Protein AF-A0A7G9YY14-F1 (afdb_monomer_lite)

Foldseek 3Di:
DDQDADDPVVLVVVCVVVVVLVVVLVVCCVPPPPPVCPVCSVVSSVVSVQVVLVVVVQPFQQSVLSVVVNCQVHVFV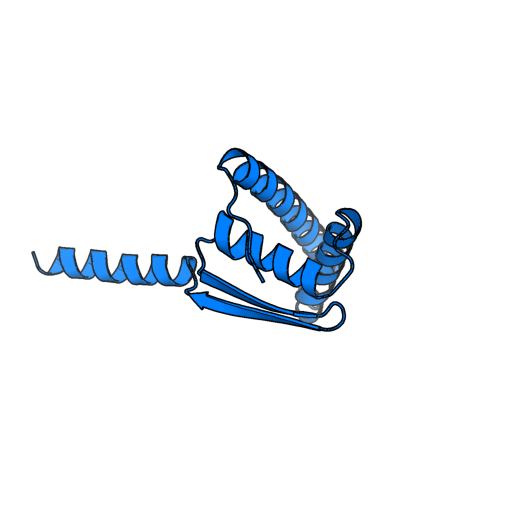WDWDWDDDRHHIDIGTPGTSVVVVVVVVVVVVVVVVVD

Structure (mmCIF, N/CA/C/O backbone):
data_AF-A0A7G9YY14-F1
#
_entry.id   AF-A0A7G9YY14-F1
#
loop_
_atom_site.group_PDB
_atom_site.id
_atom_site.type_symbol
_atom_site.label_atom_id
_atom_site.label_alt_id
_atom_site.label_comp_id
_atom_site.label_asym_id
_atom_site.label_entity_id
_atom_site.label_seq_id
_atom_site.pdbx_PDB_ins_code
_atom_site.Cartn_x
_atom_site.Cartn_y
_atom_site.Cartn_z
_atom_site.occupancy
_atom_site.B_iso_or_equiv
_atom_site.auth_seq_id
_atom_site.auth_comp_id
_atom_site.auth_asym_id
_atom_site.auth_atom_id
_atom_site.pdbx_PDB_model_num
ATOM 1 N N . MET A 1 1 ? -8.347 -11.334 0.592 1.00 85.25 1 MET A N 1
ATOM 2 C CA . MET A 1 1 ? -7.324 -11.805 1.568 1.00 85.25 1 MET A CA 1
ATOM 3 C C . MET A 1 1 ? -7.341 -10.915 2.805 1.00 85.25 1 MET A C 1
ATOM 5 O O . MET A 1 1 ? -7.814 -9.790 2.697 1.00 85.25 1 MET A O 1
ATOM 9 N N . GLU A 1 2 ? -6.884 -11.395 3.967 1.00 88.25 2 GLU A N 1
ATOM 10 C CA . GLU A 1 2 ? -6.891 -10.592 5.201 1.00 88.25 2 GLU A CA 1
ATOM 11 C C . GLU A 1 2 ? -5.729 -9.587 5.219 1.00 88.25 2 GLU A C 1
ATOM 13 O O . GLU A 1 2 ? -4.578 -9.951 4.989 1.00 88.25 2 GLU A O 1
ATOM 18 N N . ILE A 1 3 ? -6.041 -8.314 5.476 1.00 91.88 3 ILE A N 1
ATOM 19 C CA . ILE A 1 3 ? -5.053 -7.233 5.579 1.00 91.88 3 ILE A CA 1
ATOM 20 C C . ILE A 1 3 ? -4.766 -7.008 7.064 1.00 91.88 3 ILE A C 1
ATOM 22 O O . ILE A 1 3 ? -5.707 -6.686 7.804 1.00 91.88 3 ILE A O 1
ATOM 26 N N . PRO A 1 4 ? -3.507 -7.109 7.519 1.00 90.88 4 PRO A N 1
ATOM 27 C CA . PRO A 1 4 ? -3.187 -6.994 8.934 1.00 90.88 4 PRO A CA 1
ATOM 28 C C . PRO A 1 4 ? -3.552 -5.612 9.491 1.00 90.88 4 PRO A C 1
ATOM 30 O O . PRO A 1 4 ? -3.513 -4.589 8.796 1.00 90.88 4 PRO A O 1
ATOM 33 N N . THR A 1 5 ? -3.951 -5.589 10.760 1.00 93.69 5 THR A N 1
ATOM 34 C CA . THR A 1 5 ? -4.065 -4.360 11.553 1.00 93.69 5 THR A CA 1
ATOM 35 C C . THR A 1 5 ? -2.799 -4.239 12.387 1.00 93.69 5 THR A C 1
ATOM 37 O O . THR A 1 5 ? -2.467 -5.173 13.107 1.00 93.69 5 THR A O 1
ATOM 40 N N . LEU A 1 6 ? -2.114 -3.107 12.281 1.00 94.00 6 LEU A N 1
ATOM 41 C CA . LEU A 1 6 ? -0.848 -2.858 12.962 1.00 94.00 6 LEU A CA 1
ATOM 42 C C . LEU A 1 6 ? -1.055 -2.095 14.273 1.00 94.00 6 LEU A C 1
ATOM 44 O O . LEU A 1 6 ? -1.985 -1.288 14.397 1.00 94.00 6 LEU A O 1
ATOM 48 N N . SER A 1 7 ? -0.159 -2.322 15.229 1.00 95.06 7 SER A N 1
ATOM 49 C CA . SER A 1 7 ? 0.017 -1.489 16.420 1.00 95.06 7 SER A CA 1
ATOM 50 C C . SER A 1 7 ? 0.571 -0.101 16.065 1.00 95.06 7 SER A C 1
ATOM 52 O O . SER A 1 7 ? 1.040 0.136 14.953 1.00 95.06 7 SER A O 1
ATOM 54 N N . GLU A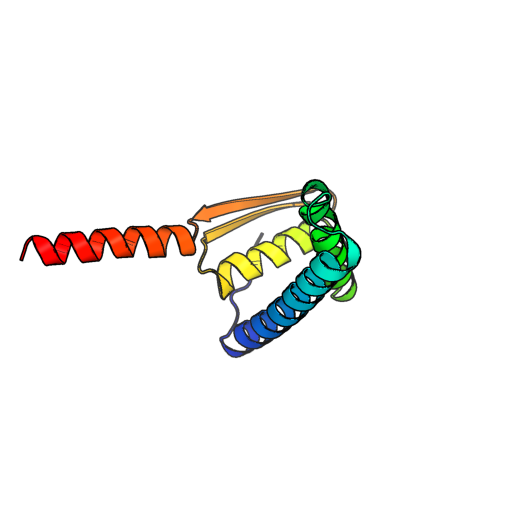 1 8 ? 0.523 0.847 17.005 1.00 94.31 8 GLU A N 1
ATOM 55 C CA . GLU A 1 8 ? 1.072 2.197 16.785 1.00 94.31 8 GLU A CA 1
ATOM 56 C C . GLU A 1 8 ? 2.593 2.194 16.576 1.00 94.31 8 GLU A C 1
ATOM 58 O O . GLU A 1 8 ? 3.104 2.981 15.781 1.00 94.31 8 GLU A O 1
ATOM 63 N N . GLU A 1 9 ? 3.314 1.286 17.237 1.00 95.06 9 GLU A N 1
ATOM 64 C CA . GLU A 1 9 ? 4.758 1.118 17.053 1.00 95.06 9 GLU A CA 1
ATOM 65 C C . GLU A 1 9 ? 5.077 0.622 15.637 1.00 95.06 9 GLU A C 1
ATOM 67 O O . GLU A 1 9 ? 5.839 1.265 14.918 1.00 95.06 9 GLU A O 1
ATOM 72 N N . GLU A 1 10 ? 4.401 -0.435 15.178 1.00 94.94 10 GLU A N 1
ATOM 73 C CA . GLU A 1 10 ? 4.559 -0.962 13.815 1.00 94.94 10 GLU A CA 1
ATOM 74 C C . GLU A 1 10 ? 4.168 0.073 12.745 1.00 94.94 10 GLU A C 1
ATOM 76 O O . GLU A 1 10 ? 4.811 0.175 11.697 1.00 94.94 10 GLU A O 1
ATOM 81 N N . LYS A 1 11 ? 3.130 0.884 13.001 1.00 93.31 11 LYS A N 1
ATOM 82 C CA . LYS A 1 11 ? 2.768 2.009 12.121 1.00 93.31 11 LYS A CA 1
ATOM 83 C C . LYS A 1 11 ? 3.881 3.048 12.056 1.00 93.31 11 LYS A C 1
ATOM 85 O O . LYS A 1 11 ? 4.187 3.536 10.970 1.00 93.31 11 LYS A O 1
ATOM 90 N N . TRP A 1 12 ? 4.478 3.400 13.192 1.00 91.19 12 TRP A N 1
ATOM 91 C CA . TRP A 1 12 ? 5.570 4.368 13.243 1.00 91.19 12 TRP A CA 1
ATOM 92 C C . TRP A 1 12 ? 6.809 3.876 12.489 1.00 91.19 12 TRP A C 1
ATOM 94 O O . TRP A 1 12 ? 7.386 4.623 11.695 1.00 91.19 12 TRP A O 1
ATOM 104 N N . GLU A 1 13 ? 7.192 2.615 12.684 1.00 92.38 13 GLU A N 1
ATOM 105 C CA . GLU A 1 13 ? 8.307 1.999 11.963 1.00 92.38 13 GLU A CA 1
ATOM 106 C C . GLU A 1 13 ? 8.071 2.002 10.453 1.00 92.38 13 GLU A C 1
ATOM 108 O O . GLU A 1 13 ? 8.918 2.490 9.699 1.00 92.38 13 GLU A O 1
ATOM 113 N N . MET A 1 14 ? 6.883 1.569 10.024 1.00 90.38 14 MET A N 1
ATOM 114 C CA . MET A 1 14 ? 6.476 1.604 8.621 1.00 90.38 14 MET A CA 1
ATOM 115 C C . MET A 1 14 ? 6.509 3.024 8.049 1.00 90.38 14 MET A C 1
ATOM 117 O O . MET A 1 14 ? 7.013 3.243 6.946 1.00 90.38 14 MET A O 1
ATOM 121 N N . MET A 1 15 ? 5.995 4.006 8.795 1.00 89.81 15 MET A N 1
ATOM 122 C CA . MET A 1 15 ? 5.983 5.403 8.367 1.00 89.81 15 MET A CA 1
ATOM 123 C C . MET A 1 15 ? 7.401 5.936 8.166 1.00 89.81 15 MET A C 1
ATOM 125 O O . MET A 1 15 ? 7.670 6.595 7.162 1.00 89.81 15 MET A O 1
ATOM 129 N N . ARG A 1 16 ? 8.319 5.630 9.088 1.00 90.06 16 ARG A N 1
ATOM 130 C CA . ARG A 1 16 ? 9.727 6.028 8.995 1.00 90.06 16 ARG A CA 1
ATOM 131 C C . ARG A 1 16 ? 10.394 5.436 7.754 1.00 90.06 16 ARG A C 1
ATOM 133 O O . ARG A 1 16 ? 11.054 6.172 7.023 1.00 90.06 16 ARG A O 1
ATOM 140 N N . GLU A 1 17 ? 10.221 4.139 7.508 1.00 87.00 17 GLU A N 1
ATOM 141 C CA . GLU A 1 17 ? 10.809 3.455 6.348 1.00 87.00 17 GLU A CA 1
ATOM 142 C C . GLU A 1 17 ? 10.301 4.037 5.027 1.00 87.00 17 GLU A C 1
ATOM 144 O O . GLU A 1 17 ? 11.101 4.435 4.176 1.00 87.00 17 GLU A O 1
ATOM 149 N N . MET A 1 18 ? 8.978 4.178 4.887 1.00 83.88 18 MET A N 1
ATOM 150 C CA . MET A 1 18 ? 8.380 4.770 3.690 1.00 83.88 18 MET A CA 1
ATOM 151 C C . MET A 1 18 ? 8.797 6.227 3.492 1.00 83.88 18 MET A C 1
ATOM 153 O O . MET A 1 18 ? 9.049 6.647 2.364 1.00 83.88 18 MET A O 1
ATOM 157 N N . PHE A 1 19 ? 8.878 7.012 4.569 1.00 85.31 19 PHE A N 1
ATOM 158 C CA . PHE A 1 19 ? 9.275 8.414 4.485 1.00 85.31 19 PHE A CA 1
ATOM 159 C C . PHE A 1 19 ? 10.707 8.566 3.964 1.00 85.31 19 PHE A C 1
ATOM 161 O O . PHE A 1 19 ? 10.943 9.357 3.049 1.00 85.31 19 PHE A O 1
ATOM 168 N N . VAL A 1 20 ? 11.653 7.801 4.517 1.00 85.00 20 VAL A N 1
ATOM 169 C CA . VAL A 1 20 ? 13.058 7.844 4.088 1.00 85.00 20 VAL A CA 1
ATOM 170 C C . VAL A 1 20 ? 13.189 7.407 2.632 1.00 85.00 20 VAL A C 1
ATOM 172 O O . VAL A 1 20 ? 13.835 8.113 1.856 1.00 85.00 20 VAL A O 1
ATOM 175 N N . LEU A 1 21 ? 12.533 6.306 2.247 1.00 83.19 21 LEU A N 1
ATOM 176 C CA . LEU A 1 21 ? 12.534 5.825 0.866 1.00 83.19 21 LEU A CA 1
ATOM 177 C C . LEU A 1 21 ? 12.006 6.901 -0.091 1.00 83.19 21 LEU A C 1
ATOM 179 O O . LEU A 1 21 ? 12.718 7.308 -1.004 1.00 83.19 21 LEU A O 1
ATOM 183 N N . ASN A 1 22 ? 10.795 7.414 0.148 1.00 79.81 22 ASN A N 1
ATOM 184 C CA . ASN A 1 22 ? 10.170 8.406 -0.729 1.00 79.81 22 ASN A CA 1
ATOM 185 C C . ASN A 1 22 ? 11.051 9.650 -0.897 1.00 79.81 22 ASN A C 1
ATOM 187 O O . ASN A 1 22 ? 11.171 10.180 -1.996 1.00 79.81 22 ASN A O 1
ATOM 191 N N . LYS A 1 23 ? 11.731 10.096 0.168 1.00 84.06 23 LYS A N 1
ATOM 192 C CA . LYS A 1 23 ? 12.646 11.242 0.084 1.00 84.06 23 LYS A CA 1
ATOM 193 C C . LYS A 1 23 ? 13.902 10.940 -0.729 1.00 84.06 23 LYS A C 1
ATOM 195 O O . LYS A 1 23 ? 14.334 11.805 -1.483 1.00 84.06 23 LYS A O 1
ATOM 200 N N . GLN A 1 24 ? 14.476 9.745 -0.612 1.00 79.88 24 GLN A N 1
ATOM 201 C CA . GLN A 1 24 ? 15.617 9.339 -1.442 1.00 79.88 24 GLN A CA 1
ATOM 202 C C . GLN A 1 24 ? 15.240 9.263 -2.923 1.00 79.88 24 GLN A C 1
ATOM 204 O O . GLN A 1 24 ? 16.000 9.729 -3.771 1.00 79.88 24 GLN A O 1
ATOM 209 N N . ILE A 1 25 ? 14.053 8.733 -3.216 1.00 76.12 25 ILE A N 1
ATOM 210 C CA . ILE A 1 25 ? 13.490 8.669 -4.563 1.00 76.12 25 ILE A CA 1
ATOM 211 C C . ILE A 1 25 ? 13.289 10.081 -5.130 1.00 76.12 25 ILE A C 1
ATOM 213 O O . ILE A 1 25 ? 13.793 10.385 -6.210 1.00 76.12 25 ILE A O 1
ATOM 217 N N . ASP A 1 26 ? 12.606 10.961 -4.389 1.00 75.88 26 ASP A N 1
ATOM 218 C CA . ASP A 1 26 ? 12.358 12.350 -4.794 1.00 75.88 26 ASP A CA 1
ATOM 219 C C . ASP A 1 26 ? 13.674 13.080 -5.102 1.00 75.88 26 ASP A C 1
ATOM 221 O O . ASP A 1 26 ? 13.799 13.748 -6.127 1.00 75.88 26 ASP A O 1
ATOM 225 N N . ILE A 1 27 ? 14.677 12.931 -4.228 1.00 77.75 27 ILE A N 1
ATOM 226 C CA . ILE A 1 27 ? 16.006 13.526 -4.407 1.00 77.75 27 ILE A CA 1
ATOM 227 C C . ILE A 1 27 ? 16.681 12.966 -5.663 1.00 77.75 27 ILE A C 1
ATOM 229 O O . ILE A 1 27 ? 17.183 13.744 -6.472 1.00 77.75 27 ILE A O 1
ATOM 233 N N . GLY A 1 28 ? 16.673 11.643 -5.854 1.00 73.88 28 GLY A N 1
ATOM 234 C CA . GLY A 1 28 ? 17.247 10.996 -7.035 1.00 73.88 28 GLY A CA 1
ATOM 235 C C . GLY A 1 28 ? 16.609 11.493 -8.330 1.00 73.88 28 GLY A C 1
ATOM 236 O O . GLY A 1 28 ? 17.320 11.878 -9.258 1.00 73.88 28 GLY A O 1
ATOM 237 N N . PHE A 1 29 ? 15.279 11.585 -8.354 1.00 71.00 29 PHE A N 1
ATOM 238 C CA . PHE A 1 29 ? 14.534 12.107 -9.493 1.00 71.00 29 PHE A CA 1
ATOM 239 C C . PHE A 1 29 ? 14.886 13.570 -9.801 1.00 71.00 29 PHE A C 1
ATOM 241 O O . PHE A 1 29 ? 15.245 13.896 -10.936 1.00 71.00 29 PHE A O 1
ATOM 248 N N . ILE A 1 30 ? 14.844 14.442 -8.786 1.00 72.62 30 ILE A N 1
ATOM 249 C CA . ILE A 1 30 ? 15.168 15.871 -8.924 1.00 72.62 30 ILE A CA 1
ATOM 250 C C . ILE A 1 30 ? 16.608 16.058 -9.418 1.00 72.62 30 ILE A C 1
ATOM 252 O O . ILE A 1 30 ? 16.864 16.923 -10.255 1.00 72.62 30 ILE A O 1
ATOM 256 N N . MET A 1 31 ? 17.550 15.256 -8.916 1.00 70.69 31 MET A N 1
ATOM 257 C CA . MET A 1 31 ? 18.968 15.378 -9.255 1.00 70.69 31 MET A CA 1
ATOM 258 C C . MET A 1 31 ? 19.325 14.821 -10.638 1.00 70.69 31 MET A C 1
ATOM 260 O O . MET A 1 31 ? 20.268 15.322 -11.245 1.00 70.69 31 MET A O 1
ATOM 264 N N . GLN A 1 32 ? 18.634 13.788 -11.130 1.00 67.50 32 GLN A N 1
ATOM 265 C CA . GLN A 1 32 ? 19.061 13.064 -12.336 1.00 67.50 32 GLN A CA 1
ATOM 266 C C . GLN A 1 32 ? 18.313 13.439 -13.617 1.00 67.50 32 GLN A C 1
ATOM 268 O O . GLN A 1 32 ? 18.882 13.274 -14.695 1.00 67.50 32 GLN A O 1
ATOM 273 N N . LEU A 1 33 ? 17.059 13.896 -13.544 1.00 63.41 33 LEU A N 1
ATOM 274 C CA . LEU A 1 33 ? 16.183 13.833 -14.720 1.00 63.41 33 LEU A CA 1
ATOM 275 C C . LEU A 1 33 ? 15.651 15.182 -15.226 1.00 63.41 33 LEU A C 1
ATOM 277 O O . LEU A 1 33 ? 15.315 15.285 -16.405 1.00 63.41 33 LEU A O 1
ATOM 281 N N . GLY A 1 34 ? 15.641 16.233 -14.400 1.00 62.88 34 GLY A N 1
ATOM 282 C CA . GLY A 1 34 ? 15.134 17.548 -14.813 1.00 62.88 34 GLY A CA 1
ATOM 283 C C . GLY A 1 34 ? 13.645 17.540 -15.209 1.00 62.88 34 GLY A C 1
ATOM 284 O O . GLY A 1 34 ? 12.965 16.517 -15.172 1.00 62.88 34 GLY A O 1
ATOM 285 N N . GLN A 1 35 ? 13.098 18.704 -15.576 1.00 63.44 35 GLN A N 1
ATOM 286 C CA . GLN A 1 35 ? 11.655 18.866 -15.832 1.00 63.44 35 GLN A CA 1
ATOM 287 C C . GLN A 1 35 ? 11.120 18.040 -17.018 1.00 63.44 35 GLN A C 1
ATOM 289 O O . GLN A 1 35 ? 9.942 17.687 -17.028 1.00 63.44 35 GLN A O 1
ATOM 294 N N . GLU A 1 36 ? 11.958 17.709 -18.004 1.00 65.38 36 GLU A N 1
ATOM 295 C CA . GLU A 1 36 ? 11.532 17.056 -19.255 1.00 65.38 36 GLU A CA 1
ATOM 296 C C . GLU A 1 36 ? 11.168 15.571 -19.088 1.00 65.38 36 GLU A C 1
ATOM 298 O O . GLU A 1 36 ? 10.579 14.966 -19.980 1.00 65.38 36 GLU A O 1
ATOM 303 N N . LYS A 1 37 ? 11.462 14.985 -17.924 1.00 67.69 37 LYS A N 1
ATOM 304 C CA . LYS A 1 37 ? 11.311 13.551 -17.648 1.00 67.69 37 LYS A CA 1
ATOM 305 C C . LYS A 1 37 ? 10.235 13.217 -16.617 1.00 67.69 37 LYS A C 1
ATOM 307 O O . LYS A 1 37 ? 10.196 12.109 -16.089 1.00 67.69 37 LYS A O 1
ATOM 312 N N . MET A 1 38 ? 9.299 14.135 -16.372 1.00 68.50 38 MET A N 1
ATOM 313 C CA . MET A 1 38 ? 8.134 13.884 -15.508 1.00 68.50 38 MET A CA 1
ATOM 314 C C . MET A 1 38 ? 7.300 12.666 -15.934 1.00 68.50 38 MET A C 1
ATOM 316 O O . MET A 1 38 ? 6.685 12.036 -15.079 1.00 68.50 38 MET A O 1
ATOM 320 N N . GLY A 1 39 ? 7.305 12.298 -17.222 1.00 69.94 39 GLY A N 1
ATOM 321 C CA . GLY A 1 39 ? 6.645 11.077 -17.703 1.00 69.94 39 GLY A CA 1
ATOM 322 C C . GLY A 1 39 ? 7.253 9.787 -17.136 1.00 69.94 39 GLY A C 1
ATOM 323 O O . GLY A 1 39 ? 6.525 8.839 -16.868 1.00 69.94 39 GLY A O 1
ATOM 324 N N . GLU A 1 40 ? 8.561 9.785 -16.867 1.00 70.31 40 GLU A N 1
ATOM 325 C CA . GLU A 1 40 ? 9.311 8.655 -16.294 1.00 70.31 40 GLU A CA 1
ATOM 326 C C . GLU A 1 40 ? 9.283 8.668 -14.751 1.00 70.31 40 GLU A C 1
ATOM 328 O O . GLU A 1 40 ? 9.720 7.710 -14.109 1.00 70.31 40 GLU A O 1
ATOM 333 N N . TYR A 1 41 ? 8.740 9.731 -14.131 1.00 71.62 41 TYR A N 1
ATOM 334 C CA . TYR A 1 41 ? 8.686 9.867 -12.671 1.00 71.62 41 TYR A CA 1
ATOM 335 C C . TYR A 1 41 ? 7.902 8.747 -12.011 1.00 71.62 41 TYR A C 1
ATOM 337 O O . TYR A 1 41 ? 8.147 8.471 -10.857 1.00 71.62 41 TYR A O 1
ATOM 345 N N . THR A 1 42 ? 6.942 8.115 -12.678 1.00 69.06 42 THR A N 1
ATOM 346 C CA . THR A 1 42 ? 6.151 7.058 -12.028 1.00 69.06 42 THR A CA 1
ATOM 347 C C . THR A 1 42 ? 6.850 5.700 -12.055 1.00 69.06 42 THR A C 1
ATOM 349 O O . THR A 1 42 ? 6.670 4.909 -11.133 1.00 69.06 42 THR A O 1
ATOM 352 N N . GLU A 1 43 ? 7.703 5.448 -13.049 1.00 78.00 43 GLU A N 1
ATOM 353 C CA . GLU A 1 43 ? 8.347 4.147 -13.257 1.00 78.00 43 GLU A CA 1
ATOM 354 C C . GLU A 1 43 ? 9.523 3.922 -12.301 1.00 78.00 43 GLU A C 1
ATOM 356 O O . GLU A 1 43 ? 9.629 2.862 -11.686 1.00 78.00 43 GLU A O 1
ATOM 361 N N . MET A 1 44 ? 10.385 4.926 -12.117 1.00 76.69 44 MET A N 1
ATOM 362 C CA . MET A 1 44 ? 11.568 4.800 -11.256 1.00 76.69 44 MET A CA 1
ATOM 363 C C . MET A 1 44 ? 11.221 4.583 -9.767 1.00 76.69 44 MET A C 1
ATOM 365 O O . MET A 1 44 ? 11.724 3.617 -9.186 1.00 76.69 44 MET A O 1
ATOM 369 N N . PRO A 1 45 ? 10.333 5.379 -9.138 1.00 75.00 45 PRO A N 1
ATOM 370 C CA . PRO A 1 45 ? 9.843 5.125 -7.788 1.00 75.00 45 PRO A CA 1
ATOM 371 C C . PRO A 1 45 ? 9.153 3.776 -7.655 1.00 75.00 45 PRO A C 1
ATOM 373 O O . PRO A 1 45 ? 9.365 3.087 -6.661 1.00 75.00 45 PRO A O 1
ATOM 376 N N . ALA A 1 46 ? 8.339 3.384 -8.644 1.00 80.31 46 ALA A N 1
ATOM 377 C CA . ALA A 1 46 ? 7.644 2.104 -8.615 1.00 80.31 46 ALA A CA 1
ATOM 378 C C . ALA A 1 46 ? 8.636 0.935 -8.627 1.00 80.31 46 ALA A C 1
ATOM 380 O O . ALA A 1 46 ? 8.474 -0.007 -7.853 1.00 80.31 46 ALA A O 1
ATOM 381 N N . GLN A 1 47 ? 9.697 1.025 -9.434 1.00 83.75 47 GLN A N 1
ATOM 382 C CA . GLN A 1 47 ? 10.756 0.021 -9.465 1.00 83.75 47 GLN A CA 1
ATOM 383 C C . GLN A 1 47 ? 11.519 -0.043 -8.136 1.00 83.75 47 GLN A C 1
ATOM 385 O O . GLN A 1 47 ? 11.677 -1.125 -7.575 1.00 83.75 47 GLN A O 1
ATOM 390 N N . GLN A 1 48 ? 11.934 1.102 -7.584 1.00 81.31 48 GLN A N 1
ATOM 391 C CA . GLN A 1 48 ? 12.648 1.149 -6.301 1.00 81.31 48 GLN A CA 1
ATOM 392 C C . GLN A 1 48 ? 11.780 0.651 -5.135 1.00 81.31 48 GLN A C 1
ATOM 394 O O . GLN A 1 48 ? 12.265 -0.049 -4.244 1.00 81.31 48 GLN A O 1
ATOM 399 N N . TYR A 1 49 ? 10.482 0.960 -5.158 1.00 82.50 49 TYR A N 1
ATOM 400 C CA . TYR A 1 49 ? 9.516 0.431 -4.202 1.00 82.50 49 TYR A CA 1
ATOM 401 C C . TYR A 1 49 ? 9.360 -1.089 -4.342 1.00 82.50 49 TYR A C 1
ATOM 403 O O . TYR A 1 49 ? 9.412 -1.803 -3.340 1.00 82.50 49 TYR A O 1
ATOM 411 N N . ALA A 1 50 ? 9.248 -1.606 -5.568 1.00 85.94 50 ALA A N 1
ATOM 412 C CA . ALA A 1 50 ? 9.188 -3.043 -5.819 1.00 85.94 50 ALA A CA 1
ATOM 413 C C . ALA A 1 50 ? 10.454 -3.765 -5.324 1.00 85.94 50 ALA A C 1
ATOM 415 O O . ALA A 1 50 ? 10.345 -4.800 -4.667 1.00 85.94 50 ALA A O 1
ATOM 416 N N . ASP A 1 51 ? 11.642 -3.206 -5.563 1.00 88.31 51 ASP A N 1
ATOM 417 C CA . ASP A 1 51 ? 12.911 -3.778 -5.100 1.00 88.31 51 ASP A CA 1
ATOM 418 C C . ASP A 1 51 ? 12.986 -3.845 -3.566 1.00 88.31 51 ASP A C 1
ATOM 420 O O . ASP A 1 51 ? 13.393 -4.869 -3.009 1.00 88.31 51 ASP A O 1
ATOM 424 N N . MET A 1 52 ? 12.516 -2.805 -2.867 1.00 86.38 52 MET A N 1
ATOM 425 C CA . MET A 1 52 ? 12.392 -2.820 -1.406 1.00 86.38 52 MET A CA 1
ATOM 426 C C . MET A 1 52 ? 11.448 -3.935 -0.934 1.00 86.38 52 MET A C 1
ATOM 428 O O . MET A 1 52 ? 11.792 -4.694 -0.027 1.00 86.38 52 MET A O 1
ATOM 432 N N . LEU A 1 53 ? 10.263 -4.061 -1.539 1.00 87.75 53 LEU A N 1
ATOM 433 C CA . LEU A 1 53 ? 9.302 -5.100 -1.159 1.00 87.75 53 LEU A CA 1
ATOM 434 C C . LEU A 1 53 ? 9.875 -6.506 -1.385 1.00 87.75 53 LEU A C 1
ATOM 436 O O . LEU A 1 53 ? 9.719 -7.375 -0.523 1.00 87.75 53 LEU A O 1
ATOM 440 N N . ARG A 1 54 ? 10.614 -6.713 -2.480 1.00 88.81 54 ARG A N 1
ATOM 441 C CA . ARG A 1 54 ? 11.322 -7.975 -2.742 1.00 88.81 54 ARG A CA 1
ATOM 442 C C . ARG A 1 54 ? 12.382 -8.263 -1.686 1.00 88.81 54 ARG A C 1
ATOM 444 O O . ARG A 1 54 ? 12.463 -9.396 -1.220 1.00 88.81 54 ARG A O 1
ATOM 451 N N . ALA A 1 55 ? 13.144 -7.256 -1.256 1.00 87.69 55 ALA A N 1
ATOM 452 C CA . ALA A 1 55 ? 14.112 -7.401 -0.166 1.00 87.69 55 ALA A CA 1
ATOM 453 C C . ALA A 1 55 ? 13.450 -7.769 1.179 1.00 87.69 55 ALA A C 1
ATOM 455 O O . ALA A 1 55 ? 14.068 -8.432 2.007 1.00 87.69 55 ALA A O 1
ATOM 456 N N . GLN A 1 56 ? 12.179 -7.403 1.372 1.00 83.44 56 GLN A N 1
ATOM 457 C CA . GLN A 1 56 ? 11.345 -7.807 2.513 1.00 83.44 56 GLN A CA 1
ATOM 458 C C . GLN A 1 56 ? 10.670 -9.184 2.331 1.00 83.44 56 GLN A C 1
ATOM 460 O O . GLN A 1 56 ? 9.822 -9.563 3.138 1.00 83.44 56 GLN A O 1
ATOM 465 N N . GLY A 1 57 ? 10.995 -9.930 1.271 1.00 88.56 57 GLY A N 1
ATOM 466 C CA . GLY A 1 57 ? 10.415 -11.248 0.991 1.00 88.56 57 GLY A CA 1
ATOM 467 C C . GLY A 1 57 ? 9.021 -11.216 0.359 1.00 88.56 57 GLY A C 1
ATOM 468 O O . GLY A 1 57 ? 8.350 -12.244 0.311 1.00 88.56 57 GLY A O 1
ATOM 469 N N . LYS A 1 58 ? 8.563 -10.059 -0.133 1.00 89.00 58 LYS A N 1
ATOM 470 C CA . LYS A 1 58 ? 7.330 -9.944 -0.923 1.00 89.00 58 LYS A CA 1
ATOM 471 C C . LYS A 1 58 ? 7.713 -9.947 -2.396 1.00 89.00 58 LYS A C 1
ATOM 473 O O . LYS A 1 58 ? 8.136 -8.928 -2.926 1.00 89.00 58 LYS A O 1
ATOM 478 N N . ASP A 1 59 ? 7.606 -11.093 -3.052 1.00 91.06 59 ASP A N 1
ATOM 479 C CA . ASP A 1 59 ? 8.153 -11.309 -4.398 1.00 91.06 59 ASP A CA 1
ATOM 480 C C . ASP A 1 59 ? 7.113 -11.747 -5.439 1.00 91.06 59 ASP A C 1
ATOM 482 O O . ASP A 1 59 ? 7.465 -12.125 -6.556 1.00 91.06 59 ASP A O 1
ATOM 486 N N . ASN A 1 60 ? 5.828 -11.660 -5.092 1.00 93.00 60 ASN A N 1
ATOM 487 C CA . ASN A 1 60 ? 4.708 -12.022 -5.953 1.00 93.00 60 ASN A CA 1
ATOM 488 C C . ASN A 1 60 ? 3.597 -10.960 -5.913 1.00 93.00 60 ASN A C 1
ATOM 490 O O . ASN A 1 60 ? 3.584 -10.088 -5.038 1.00 93.00 60 ASN A O 1
ATOM 494 N N . ALA A 1 61 ? 2.651 -11.039 -6.855 1.00 93.94 61 ALA A N 1
ATOM 495 C CA . ALA A 1 61 ? 1.617 -10.018 -7.042 1.00 93.94 61 ALA A CA 1
ATOM 496 C C . ALA A 1 61 ? 0.782 -9.776 -5.773 1.00 93.94 61 ALA A C 1
ATOM 498 O O . ALA A 1 61 ? 0.514 -8.633 -5.402 1.00 93.94 61 ALA A O 1
ATOM 499 N N . VAL A 1 62 ? 0.432 -10.848 -5.060 1.00 94.62 62 VAL A N 1
ATOM 500 C CA . VAL A 1 62 ? -0.305 -10.778 -3.791 1.00 94.62 62 VAL A CA 1
ATOM 501 C C . VAL A 1 62 ? 0.527 -10.123 -2.693 1.00 94.62 62 VAL A C 1
ATOM 503 O O . VAL A 1 62 ? 0.008 -9.278 -1.969 1.00 94.62 62 VAL A O 1
ATOM 506 N N . GLY A 1 63 ? 1.811 -10.465 -2.574 1.00 93.00 63 GLY A N 1
ATOM 507 C CA . GLY A 1 63 ? 2.719 -9.849 -1.607 1.00 93.00 63 GLY A CA 1
ATOM 508 C C . GLY A 1 63 ? 2.852 -8.339 -1.818 1.00 93.00 63 GLY A C 1
ATOM 509 O O . GLY A 1 63 ? 2.815 -7.569 -0.852 1.00 93.00 63 GLY A O 1
ATOM 510 N N . PHE A 1 64 ? 2.932 -7.902 -3.078 1.00 92.75 64 PHE A N 1
ATOM 511 C CA . PHE A 1 64 ? 2.927 -6.481 -3.427 1.00 92.75 64 PHE A CA 1
ATOM 512 C C . PHE A 1 64 ? 1.593 -5.811 -3.075 1.00 92.75 64 PHE A C 1
ATOM 514 O O . PHE A 1 64 ? 1.583 -4.809 -2.359 1.00 92.75 64 PHE A O 1
ATOM 521 N N . ALA A 1 65 ? 0.465 -6.394 -3.488 1.00 94.75 65 ALA A N 1
ATOM 522 C CA . ALA A 1 65 ? -0.860 -5.836 -3.217 1.00 94.75 65 ALA A CA 1
ATOM 523 C C . ALA A 1 65 ? -1.179 -5.761 -1.715 1.00 94.75 65 ALA A C 1
ATOM 525 O O . ALA A 1 65 ? -1.699 -4.750 -1.248 1.00 94.75 65 ALA A O 1
ATOM 526 N N . LEU A 1 66 ? -0.827 -6.788 -0.934 1.00 94.56 66 LEU A N 1
ATOM 527 C CA . LEU A 1 66 ? -1.007 -6.793 0.521 1.00 94.56 66 LEU A CA 1
ATOM 528 C C . LEU A 1 66 ? -0.143 -5.738 1.215 1.00 94.56 66 LEU A C 1
ATOM 530 O O . LEU A 1 66 ? -0.579 -5.149 2.206 1.00 94.56 66 LEU A O 1
ATOM 534 N N . SER A 1 67 ? 1.055 -5.467 0.697 1.00 92.56 67 SER A N 1
ATOM 535 C CA . SER A 1 67 ? 1.931 -4.424 1.240 1.00 92.56 67 SER A CA 1
ATOM 536 C C . SER A 1 67 ? 1.311 -3.044 1.079 1.00 92.56 67 SER A C 1
ATOM 538 O O . SER A 1 67 ? 1.162 -2.319 2.061 1.00 92.56 67 SER A O 1
ATOM 540 N N . GLU A 1 68 ? 0.856 -2.726 -0.131 1.00 92.44 68 GLU A N 1
ATOM 541 C CA . GLU A 1 68 ? 0.170 -1.465 -0.412 1.00 92.44 68 GLU A CA 1
ATOM 542 C C . GLU A 1 68 ? -1.154 -1.357 0.367 1.00 92.44 68 GLU A C 1
ATOM 544 O O . GLU A 1 68 ? -1.474 -0.316 0.945 1.00 92.44 68 GLU A O 1
ATOM 549 N N . ALA A 1 69 ? -1.912 -2.453 0.467 1.00 95.25 69 ALA A N 1
ATOM 550 C CA . ALA A 1 69 ? -3.138 -2.499 1.258 1.00 95.25 69 ALA A CA 1
ATOM 551 C C . ALA A 1 69 ? -2.882 -2.214 2.743 1.00 95.25 69 ALA A C 1
ATOM 553 O O . ALA A 1 69 ? -3.652 -1.497 3.386 1.00 95.25 69 ALA A O 1
ATOM 554 N N . THR A 1 70 ? -1.784 -2.744 3.283 1.00 94.62 70 THR A N 1
ATOM 555 C CA . THR A 1 70 ? -1.396 -2.539 4.680 1.00 94.62 70 THR A CA 1
ATOM 556 C C . THR A 1 70 ? -1.077 -1.071 4.938 1.00 94.62 70 THR A C 1
ATOM 558 O O . THR A 1 70 ? -1.570 -0.521 5.923 1.00 94.62 70 THR A O 1
ATOM 561 N N . VAL A 1 71 ? -0.347 -0.417 4.030 1.00 92.62 71 VAL A N 1
ATOM 562 C CA . VAL A 1 71 ? -0.057 1.023 4.094 1.00 92.62 71 VAL A CA 1
ATOM 563 C C . VAL A 1 71 ? -1.350 1.837 4.069 1.00 92.62 71 VAL A C 1
ATOM 565 O O . VAL A 1 71 ? -1.597 2.657 4.957 1.00 92.62 71 VAL A O 1
ATOM 568 N N . ARG A 1 72 ? -2.223 1.583 3.089 1.00 94.25 72 ARG A N 1
ATOM 569 C CA . ARG A 1 72 ? -3.479 2.330 2.930 1.00 94.25 72 ARG A CA 1
ATOM 570 C C . ARG A 1 72 ? -4.403 2.180 4.129 1.00 94.25 72 ARG A C 1
ATOM 572 O O . ARG A 1 72 ? -4.984 3.167 4.580 1.00 94.25 72 ARG A O 1
ATOM 579 N N . LYS A 1 73 ? -4.519 0.967 4.668 1.00 95.50 73 LYS A N 1
ATOM 580 C CA . LYS A 1 73 ? -5.329 0.692 5.855 1.00 95.50 73 LYS A CA 1
ATOM 581 C C . LYS A 1 73 ? -4.753 1.362 7.100 1.00 95.50 73 LYS A C 1
ATOM 583 O O . LYS A 1 73 ? -5.478 2.058 7.806 1.00 95.50 73 LYS A O 1
ATOM 588 N N . ASN A 1 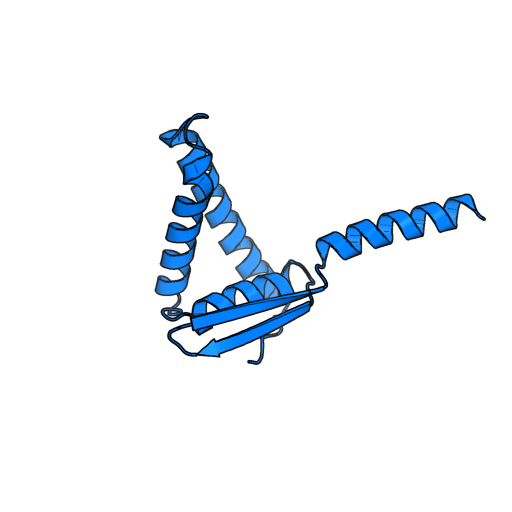74 ? -3.467 1.151 7.374 1.00 94.88 74 ASN A N 1
ATOM 589 C CA . ASN A 1 74 ? -2.890 1.462 8.682 1.00 94.88 74 ASN A CA 1
ATOM 590 C C . ASN A 1 74 ? -2.317 2.878 8.791 1.00 94.88 74 ASN A C 1
ATOM 592 O O . ASN A 1 74 ? -2.367 3.443 9.881 1.00 94.88 74 ASN A O 1
ATOM 596 N N . LEU A 1 75 ? -1.816 3.461 7.696 1.00 91.56 75 LEU A N 1
ATOM 597 C CA . LEU A 1 75 ? -1.249 4.816 7.691 1.00 91.56 75 LEU A CA 1
ATOM 598 C C . LEU A 1 75 ? -2.200 5.854 7.098 1.00 91.56 75 LEU A C 1
ATOM 600 O O . LEU A 1 75 ? -2.244 6.987 7.566 1.00 91.56 75 LEU A O 1
ATOM 604 N N . MET A 1 76 ? -2.977 5.475 6.080 1.00 91.62 76 MET A N 1
ATOM 605 C CA . MET A 1 76 ? -3.880 6.409 5.391 1.00 91.62 76 MET A CA 1
ATOM 606 C C . MET A 1 76 ? -5.334 6.309 5.869 1.00 91.62 76 MET A C 1
ATOM 608 O O . MET A 1 76 ? -6.179 7.062 5.392 1.00 91.62 76 MET A O 1
ATOM 612 N N . GLY A 1 77 ? -5.655 5.379 6.777 1.00 92.44 77 GLY A N 1
ATOM 613 C CA . GLY A 1 77 ? -7.012 5.199 7.310 1.00 92.44 77 GLY A CA 1
ATOM 614 C C . GLY A 1 77 ? -8.053 4.819 6.249 1.00 92.44 77 GLY A C 1
ATOM 615 O O . GLY A 1 77 ? -9.231 5.160 6.381 1.00 92.44 77 GLY A O 1
ATOM 616 N N . SER A 1 78 ? -7.621 4.164 5.171 1.00 96.19 78 SER A N 1
ATOM 617 C CA . SER A 1 78 ? -8.475 3.776 4.048 1.00 96.19 78 SER A CA 1
ATOM 618 C C . SER A 1 78 ? -9.086 2.388 4.247 1.00 96.19 78 SER A C 1
ATOM 620 O O . SER A 1 78 ? -8.490 1.513 4.870 1.00 96.19 78 SER A O 1
ATOM 622 N N . ASN A 1 79 ? -10.269 2.164 3.674 1.00 96.25 79 ASN A N 1
ATOM 623 C CA . ASN A 1 79 ? -10.856 0.832 3.554 1.00 96.25 79 ASN A CA 1
ATOM 624 C C . ASN A 1 79 ? -10.496 0.242 2.187 1.00 96.25 79 ASN A C 1
ATOM 626 O O . ASN A 1 79 ? -10.844 0.818 1.150 1.00 96.25 79 ASN A O 1
ATOM 630 N N . VAL A 1 80 ? -9.812 -0.896 2.200 1.00 97.06 80 VAL A N 1
ATOM 631 C CA . VAL A 1 80 ? -9.244 -1.554 1.023 1.00 97.06 80 VAL A CA 1
ATOM 632 C C . VAL A 1 80 ? -9.460 -3.063 1.094 1.00 97.06 80 VAL A C 1
ATOM 634 O O . VAL A 1 80 ? -9.520 -3.634 2.179 1.00 97.06 80 VAL A O 1
ATOM 637 N N . GLU A 1 81 ? -9.537 -3.704 -0.066 1.00 96.75 81 GLU A N 1
ATOM 638 C CA . GLU A 1 81 ? -9.606 -5.159 -0.230 1.00 96.75 81 GLU A CA 1
ATOM 639 C C . GLU A 1 81 ? -8.557 -5.616 -1.248 1.00 96.75 81 GLU A C 1
ATOM 641 O O . GLU A 1 81 ? -8.217 -4.871 -2.166 1.00 96.75 81 GLU A O 1
ATOM 646 N N . VAL A 1 82 ? -8.048 -6.839 -1.090 1.00 96.75 82 VAL A N 1
ATOM 647 C CA . VAL A 1 82 ? -7.118 -7.461 -2.043 1.00 96.75 82 VAL A CA 1
ATOM 648 C C . VAL A 1 82 ? -7.686 -8.788 -2.519 1.00 96.75 82 VAL A C 1
ATOM 650 O O . VAL A 1 82 ? -7.944 -9.681 -1.698 1.00 96.75 82 VAL A O 1
ATOM 653 N N . ASP A 1 83 ? -7.791 -8.913 -3.839 1.00 95.88 83 ASP A N 1
ATOM 6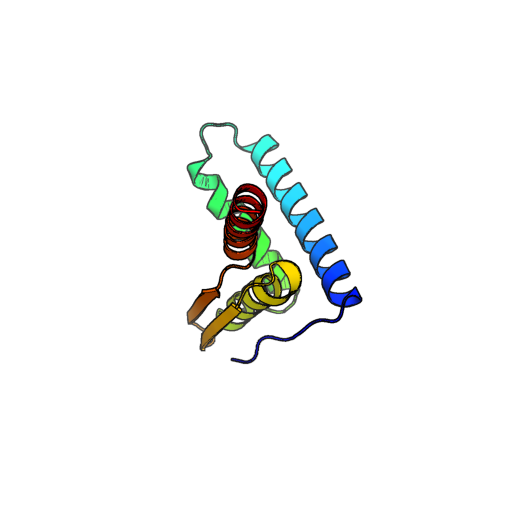54 C CA . ASP A 1 83 ? -8.211 -10.111 -4.563 1.00 95.88 83 ASP A CA 1
ATOM 655 C C . ASP A 1 83 ? -7.102 -10.534 -5.529 1.00 95.88 83 ASP A C 1
ATOM 657 O O . ASP A 1 83 ? -6.456 -9.682 -6.132 1.00 95.88 83 ASP A O 1
ATOM 661 N N . GLY A 1 84 ? -6.852 -11.834 -5.691 1.00 94.06 84 GLY A N 1
ATOM 662 C CA . GLY A 1 84 ? -5.835 -12.294 -6.638 1.00 94.06 84 GLY A CA 1
ATOM 663 C C . GLY A 1 84 ? -5.164 -13.615 -6.292 1.00 94.06 84 GLY A C 1
ATOM 664 O O . GLY A 1 84 ? -5.618 -14.378 -5.439 1.00 94.06 84 GLY A O 1
ATOM 665 N N . ASN A 1 85 ? -4.061 -13.868 -6.986 1.00 93.88 85 ASN A N 1
ATOM 666 C CA . ASN A 1 85 ? -3.191 -15.032 -6.887 1.00 93.88 85 ASN A CA 1
ATOM 667 C C . ASN A 1 85 ? -1.713 -14.593 -7.061 1.00 93.88 85 ASN A C 1
ATOM 669 O O . ASN A 1 85 ? -1.449 -13.427 -7.347 1.00 93.88 85 ASN A O 1
ATOM 673 N N . PRO A 1 86 ? -0.715 -15.483 -6.911 1.00 94.12 86 PRO A N 1
ATOM 674 C CA . PRO A 1 86 ? 0.694 -15.083 -6.994 1.00 94.12 86 PRO A CA 1
ATOM 675 C C . PRO A 1 86 ? 1.121 -14.375 -8.296 1.00 94.12 86 PRO A C 1
ATOM 677 O O . PRO A 1 86 ? 2.089 -13.619 -8.275 1.00 94.12 86 PRO A O 1
ATOM 680 N N . SER A 1 87 ? 0.418 -14.589 -9.414 1.00 95.44 87 SER A N 1
ATOM 681 C CA . SER A 1 87 ? 0.733 -13.978 -10.716 1.00 95.44 87 SER A CA 1
ATOM 682 C C . SER A 1 87 ? -0.009 -12.671 -11.003 1.00 95.44 87 SER A C 1
ATOM 684 O O . SER A 1 87 ? 0.474 -11.865 -11.792 1.00 95.44 87 SER A O 1
ATOM 686 N N . GLU A 1 88 ? -1.148 -12.434 -10.353 1.00 96.12 88 GLU A N 1
ATOM 687 C CA . GLU A 1 88 ? -1.981 -11.254 -10.581 1.00 96.12 88 GLU A CA 1
ATOM 688 C C . GLU A 1 88 ? -2.764 -10.902 -9.316 1.00 96.12 88 GLU A C 1
ATOM 690 O O . GLU A 1 88 ? -3.370 -11.772 -8.690 1.00 96.12 88 GLU A O 1
ATOM 695 N N . ALA A 1 89 ? -2.789 -9.621 -8.952 1.00 96.50 89 ALA A N 1
ATOM 696 C CA . ALA A 1 89 ? -3.553 -9.137 -7.814 1.00 96.50 89 ALA A CA 1
ATOM 697 C C . ALA A 1 89 ? -4.172 -7.767 -8.093 1.00 96.50 89 ALA A C 1
ATOM 699 O O . ALA A 1 89 ? -3.590 -6.927 -8.776 1.00 96.50 89 ALA A O 1
ATOM 700 N N . ILE A 1 90 ? -5.350 -7.550 -7.518 1.00 95.94 90 ILE A N 1
ATOM 701 C CA . ILE A 1 90 ? -6.137 -6.328 -7.610 1.00 95.94 90 ILE A CA 1
ATOM 702 C C . ILE A 1 90 ? -6.298 -5.762 -6.202 1.00 95.94 90 ILE A C 1
ATOM 704 O O . ILE A 1 90 ? -6.741 -6.450 -5.279 1.00 95.94 90 ILE A O 1
ATOM 708 N N . LEU A 1 91 ? -5.959 -4.484 -6.055 1.00 95.50 91 LEU A N 1
ATOM 709 C CA . LEU A 1 91 ? -6.199 -3.700 -4.851 1.00 95.50 91 LEU A CA 1
ATOM 710 C C . LEU A 1 91 ? -7.448 -2.834 -5.044 1.00 95.50 91 LEU A C 1
ATOM 712 O O . LEU A 1 91 ? -7.441 -1.858 -5.792 1.00 95.50 91 LEU A O 1
ATOM 716 N N . ASN A 1 92 ? -8.517 -3.172 -4.336 1.00 95.75 92 ASN A N 1
ATOM 717 C CA . ASN A 1 92 ? -9.802 -2.492 -4.397 1.00 95.75 92 ASN A CA 1
ATOM 718 C C . ASN A 1 92 ? -9.909 -1.423 -3.299 1.00 95.75 92 ASN A C 1
ATOM 720 O O . ASN A 1 92 ? -10.108 -1.745 -2.128 1.00 95.75 92 ASN A O 1
ATOM 724 N N . LEU A 1 93 ? -9.834 -0.140 -3.666 1.00 95.94 93 LEU A N 1
ATOM 725 C CA . LEU A 1 93 ? -10.055 0.982 -2.745 1.00 95.94 93 LEU A CA 1
ATOM 726 C C . LEU A 1 93 ? -11.555 1.265 -2.586 1.00 95.94 93 LEU A C 1
ATOM 728 O O . LEU A 1 93 ? -12.189 1.816 -3.480 1.00 95.94 93 LEU A O 1
ATOM 732 N N . LYS A 1 94 ? -12.131 0.897 -1.437 1.00 95.06 94 LYS A N 1
ATOM 733 C CA . LYS A 1 94 ? -13.565 1.096 -1.148 1.00 95.06 94 LYS A CA 1
ATOM 734 C C . LYS A 1 94 ? -13.853 2.463 -0.546 1.00 95.06 94 LYS A C 1
ATOM 736 O O . LYS A 1 94 ? -14.897 3.054 -0.805 1.00 95.06 94 LYS A O 1
ATOM 741 N N . ARG A 1 95 ? -12.944 2.948 0.300 1.00 94.81 95 ARG A N 1
ATOM 742 C CA . ARG A 1 95 ? -13.035 4.264 0.936 1.00 94.81 95 ARG A CA 1
ATOM 743 C C . ARG A 1 95 ? -11.638 4.819 1.131 1.00 94.81 95 ARG A C 1
ATOM 745 O O . ARG A 1 95 ? -10.825 4.195 1.803 1.00 94.81 95 ARG A O 1
ATOM 752 N N . ASP A 1 96 ? -11.406 6.012 0.610 1.00 95.06 96 ASP A N 1
ATOM 753 C CA . ASP A 1 96 ? -10.146 6.722 0.783 1.00 95.06 96 ASP A CA 1
ATOM 754 C C . ASP A 1 96 ? -10.175 7.592 2.049 1.00 95.06 96 ASP A C 1
ATOM 756 O O . ASP A 1 96 ? -11.095 8.392 2.253 1.00 95.06 96 ASP A O 1
ATOM 760 N N . GLY A 1 97 ? -9.199 7.408 2.938 1.00 92.81 97 GLY A N 1
ATOM 761 C CA . GLY A 1 97 ? -9.156 8.120 4.216 1.00 92.81 97 GLY A CA 1
ATOM 762 C C . GLY A 1 97 ? -8.868 9.618 4.072 1.00 92.81 97 GLY A C 1
ATOM 763 O O . GLY A 1 97 ? -9.449 10.428 4.805 1.00 92.81 97 GLY A O 1
ATOM 764 N N . PHE A 1 98 ? -8.055 10.018 3.089 1.00 91.38 98 PHE A N 1
ATOM 765 C CA . PHE A 1 98 ? -7.755 11.429 2.830 1.00 91.38 98 PHE A CA 1
ATOM 766 C C . PHE A 1 98 ? -8.966 12.161 2.264 1.00 91.3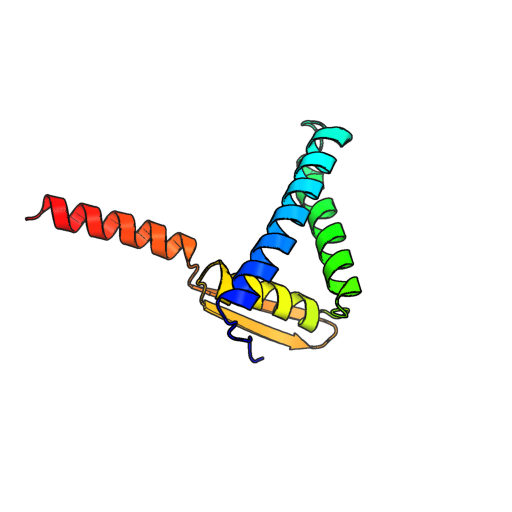8 98 PHE A C 1
ATOM 768 O O . PHE A 1 98 ? -9.359 13.203 2.798 1.00 91.38 98 PHE A O 1
ATOM 775 N N . LEU A 1 99 ? -9.625 11.582 1.260 1.00 93.31 99 LEU A N 1
ATOM 776 C CA . LEU A 1 99 ? -10.855 12.127 0.695 1.00 93.31 99 LEU A CA 1
ATOM 777 C C . LEU A 1 99 ? -11.929 12.293 1.774 1.00 93.31 99 LEU A C 1
ATOM 779 O O . LEU A 1 99 ? -12.612 13.311 1.836 1.00 93.31 99 LEU A O 1
ATOM 783 N N . MET A 1 100 ? -12.051 11.322 2.674 1.00 93.69 100 MET A N 1
ATOM 784 C CA . MET A 1 100 ? -13.032 11.380 3.756 1.00 93.69 100 MET A CA 1
ATOM 785 C C . MET A 1 100 ? -12.703 12.443 4.799 1.00 93.69 100 MET A C 1
ATOM 787 O O . MET A 1 100 ? -13.616 13.086 5.317 1.00 93.69 100 MET A O 1
ATOM 791 N N . THR A 1 101 ? -11.420 12.674 5.069 1.00 91.50 101 THR A N 1
ATOM 792 C CA . THR A 1 101 ? -10.974 13.792 5.907 1.00 91.50 101 THR A CA 1
ATOM 793 C C . THR A 1 101 ? -11.356 15.129 5.270 1.00 91.50 101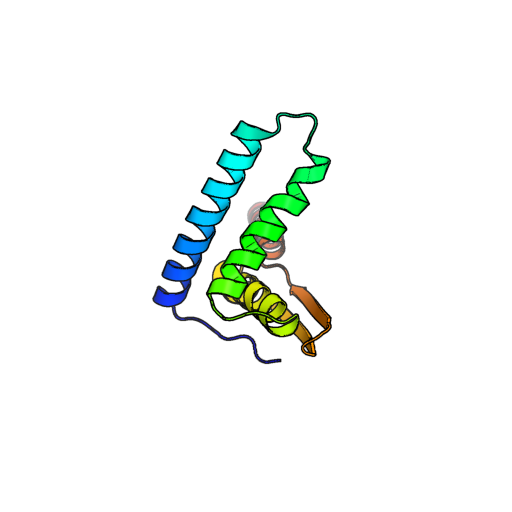 THR A C 1
ATOM 795 O O . THR A 1 101 ? -11.950 15.975 5.938 1.00 91.50 101 THR A O 1
ATOM 798 N N . ALA A 1 102 ? -11.118 15.294 3.965 1.00 91.25 102 ALA A N 1
ATOM 799 C CA . ALA A 1 102 ? -11.501 16.498 3.229 1.00 91.25 102 ALA A CA 1
ATOM 800 C C . ALA A 1 102 ? -13.027 16.721 3.216 1.00 91.25 102 ALA A C 1
ATOM 802 O O . ALA A 1 102 ? -13.499 17.823 3.496 1.00 91.25 102 ALA A O 1
ATOM 803 N N . ILE A 1 103 ? -13.815 15.668 2.972 1.00 92.81 103 ILE A N 1
ATOM 804 C CA . ILE A 1 103 ? -15.286 15.723 3.015 1.00 92.81 103 ILE A CA 1
ATOM 805 C C . ILE A 1 103 ? -15.781 16.135 4.409 1.00 92.81 103 ILE A C 1
ATOM 807 O O . ILE A 1 103 ? -16.693 16.955 4.528 1.00 92.81 103 ILE A O 1
ATOM 811 N N . ASN A 1 104 ? -15.189 15.587 5.473 1.00 90.50 104 ASN A N 1
ATOM 812 C CA . ASN A 1 104 ? -15.565 15.925 6.847 1.00 90.50 104 ASN A CA 1
ATOM 813 C C . ASN A 1 104 ? -15.241 17.381 7.195 1.00 90.50 104 ASN A C 1
ATOM 815 O O . ASN A 1 104 ? -16.006 18.015 7.920 1.00 90.50 104 ASN A O 1
ATOM 819 N N . LEU A 1 105 ? -14.152 17.928 6.649 1.00 91.06 105 LEU A N 1
ATOM 820 C CA . LEU A 1 105 ? -13.804 19.334 6.825 1.00 91.06 105 LEU A CA 1
ATOM 821 C C . LEU A 1 105 ? -14.928 20.249 6.315 1.00 91.06 105 LEU A C 1
ATOM 823 O O . LEU A 1 105 ? -15.353 21.148 7.034 1.00 91.06 105 LEU A O 1
ATOM 827 N N . ILE A 1 106 ? -15.467 19.971 5.123 1.00 89.56 106 ILE A N 1
ATOM 828 C CA . ILE A 1 106 ? -16.563 20.752 4.526 1.00 89.56 106 ILE A CA 1
ATOM 829 C C . ILE A 1 106 ? -17.832 20.662 5.384 1.00 89.56 106 ILE A C 1
ATOM 831 O O . ILE A 1 106 ? -18.445 21.685 5.689 1.00 89.56 106 ILE A O 1
ATOM 835 N N . LYS A 1 107 ? -18.201 19.454 5.829 1.00 83.56 107 LYS A N 1
ATOM 836 C CA . LYS A 1 107 ? -19.382 19.238 6.686 1.00 83.56 107 LYS A CA 1
ATOM 837 C C . LYS A 1 107 ? -19.290 20.009 8.005 1.00 83.56 107 LYS A C 1
ATOM 839 O O . LYS A 1 107 ? -20.264 20.617 8.437 1.00 83.56 107 LYS A O 1
ATOM 844 N N . ASN A 1 108 ? -18.113 20.019 8.627 1.00 76.75 108 ASN A N 1
ATOM 845 C CA . ASN A 1 108 ? -17.885 20.707 9.899 1.00 76.75 108 ASN A CA 1
ATOM 846 C C . ASN A 1 108 ? -17.863 22.235 9.768 1.00 76.75 108 ASN A C 1
ATOM 848 O O . ASN A 1 108 ? -18.067 22.933 10.759 1.00 76.75 108 ASN A O 1
ATOM 852 N N . THR A 1 109 ? -17.573 22.764 8.582 1.00 71.31 109 THR A N 1
ATOM 853 C CA . THR A 1 109 ? -17.683 24.201 8.297 1.00 71.31 109 THR A CA 1
ATOM 854 C C . THR A 1 109 ? -19.146 24.587 8.082 1.00 71.31 109 THR A C 1
ATOM 856 O O . THR A 1 109 ? -19.627 25.497 8.741 1.00 71.31 109 THR A O 1
ATOM 859 N N . GLN A 1 110 ? -19.900 23.806 7.300 1.00 65.44 110 GLN A N 1
ATOM 860 C CA . GLN A 1 110 ? -21.333 24.045 7.074 1.00 65.44 110 GLN A CA 1
ATOM 861 C C . GLN A 1 110 ? -22.164 24.025 8.366 1.00 65.44 110 GLN A C 1
ATOM 863 O O . GLN A 1 110 ? -23.045 24.858 8.529 1.00 65.44 110 GLN A O 1
ATOM 868 N N . MET A 1 111 ? -21.865 23.122 9.309 1.00 63.16 111 MET A N 1
ATOM 869 C CA . MET A 1 111 ? -22.556 23.085 10.609 1.00 63.16 111 MET A CA 1
ATOM 870 C C . MET A 1 111 ? -22.253 24.298 11.504 1.00 63.16 111 MET A C 1
ATOM 872 O O . MET A 1 111 ? -23.060 24.614 12.374 1.00 63.16 111 MET A O 1
ATOM 876 N N . ARG A 1 112 ? -21.102 24.960 11.318 1.00 61.47 112 ARG A N 1
ATOM 877 C CA . ARG A 1 112 ? -20.718 26.163 12.077 1.00 61.47 112 ARG A CA 1
ATOM 878 C C . ARG A 1 112 ? -21.361 27.437 11.535 1.00 61.47 112 ARG A C 1
ATOM 880 O O . ARG A 1 112 ? -21.562 28.358 12.311 1.00 61.47 112 ARG A O 1
ATOM 887 N N . ASP A 1 113 ? -21.712 27.467 10.253 1.00 59.25 113 ASP A N 1
ATOM 888 C CA . ASP A 1 113 ? -22.351 28.624 9.613 1.00 59.25 113 ASP A CA 1
ATOM 889 C C . ASP A 1 113 ? -23.887 28.635 9.783 1.00 59.25 113 ASP A C 1
ATOM 891 O O . ASP A 1 113 ? -24.543 29.621 9.452 1.00 59.25 113 ASP A O 1
ATOM 895 N N . THR A 1 114 ? -24.477 27.543 10.288 1.00 60.31 114 THR A N 1
ATOM 896 C CA . THR A 1 114 ? -25.929 27.392 10.517 1.00 60.31 114 THR A CA 1
ATOM 897 C C . THR A 1 114 ? -26.354 27.444 11.991 1.00 60.31 114 THR A C 1
ATOM 899 O O . THR A 1 114 ? -27.533 27.228 12.273 1.00 60.31 114 THR A O 1
ATOM 902 N N . GLY A 1 115 ? -25.419 27.661 12.922 1.00 50.25 115 GLY A N 1
ATOM 903 C CA . GLY A 1 115 ? -25.671 27.782 14.366 1.00 50.25 115 GLY A CA 1
ATOM 904 C C . GLY A 1 115 ? -25.403 29.190 14.868 1.00 50.25 115 GLY A C 1
ATOM 905 O O . GLY A 1 115 ? -26.142 29.622 15.779 1.00 50.25 115 GLY A O 1
#

Radius of gyration: 17.47 Å; chains: 1; bounding box: 45×44×36 Å

Organism: NCBI:txid2759912

Secondary structure (DSSP, 8-state):
-PPPPPPHHHHHHHHHHHHHHHHHHHHHHHHHT-GGGGGGGGHHHHHHHHHHHHHTT--SHHHHHHHHHHHHHHTS--EEEEEEETTEEEEEEEE-HHHHHHHHHHHHHHHHH--

Sequence (115 aa):
MEIPTLSEEEKWEMMREMFVLNKQIDIGFIMQLGQEKMGEYTEMPAQQYADMLRAQGKDNAVGFALSEATVRKNLMGSNVEVDGNPSEAILNLKRDGFLMTAINLIKNTQMRDTG

pLDDT: mean 85.58, std 10.98, range [50.25, 97.06]